Protein AF-A0A926BNZ8-F1 (afdb_monomer_lite)

Structure (mmCIF, N/CA/C/O backbone):
data_AF-A0A926BNZ8-F1
#
_entry.id   AF-A0A926BNZ8-F1
#
loop_
_atom_site.group_PDB
_atom_site.id
_atom_site.type_symbol
_atom_site.label_atom_id
_atom_site.label_alt_id
_atom_site.label_comp_id
_atom_site.label_asym_id
_atom_site.label_entity_id
_atom_site.label_seq_id
_atom_site.pdbx_PDB_ins_code
_atom_site.Cartn_x
_atom_site.Cartn_y
_atom_site.Cartn_z
_atom_site.occupancy
_atom_site.B_iso_or_equiv
_atom_site.auth_seq_id
_atom_site.auth_comp_id
_atom_site.auth_asym_id
_atom_site.auth_atom_id
_atom_site.pdbx_PDB_model_num
ATOM 1 N N . MET A 1 1 ? -22.968 0.658 -18.401 1.00 33.66 1 MET A N 1
ATOM 2 C CA . MET A 1 1 ? -22.496 0.132 -17.106 1.00 33.66 1 MET A CA 1
ATOM 3 C C . MET A 1 1 ? -21.154 0.776 -16.873 1.00 33.66 1 MET A C 1
ATOM 5 O O . MET A 1 1 ? -20.265 0.572 -17.682 1.00 33.66 1 MET A O 1
ATOM 9 N N . SER A 1 2 ? -21.105 1.706 -15.930 1.00 33.78 2 SER A N 1
ATOM 10 C CA . SER A 1 2 ? -19.967 2.583 -15.673 1.00 33.78 2 SER A CA 1
ATOM 11 C C . SER A 1 2 ? -18.773 1.778 -15.167 1.00 33.78 2 SER A C 1
ATOM 13 O O . SER A 1 2 ? -18.845 1.205 -14.083 1.00 33.78 2 SER A O 1
ATOM 15 N N . ASP A 1 3 ? -17.702 1.752 -15.961 1.00 39.12 3 ASP A N 1
ATOM 16 C CA . ASP A 1 3 ? -16.358 1.350 -15.545 1.00 39.12 3 ASP A CA 1
ATOM 17 C C . ASP A 1 3 ? -15.841 2.366 -14.515 1.00 39.12 3 ASP A C 1
ATOM 19 O O . ASP A 1 3 ? -15.116 3.304 -14.850 1.00 39.12 3 ASP A O 1
ATOM 23 N N . GLU A 1 4 ? -16.260 2.234 -13.256 1.00 41.59 4 GLU A N 1
ATOM 24 C CA . GLU A 1 4 ? -15.545 2.897 -12.169 1.00 41.59 4 GLU A CA 1
ATOM 25 C C . GLU A 1 4 ? -14.204 2.185 -11.933 1.00 41.59 4 GLU A C 1
ATOM 27 O O . GLU A 1 4 ? -14.130 0.951 -11.976 1.00 41.59 4 GLU A O 1
ATOM 32 N N . PRO A 1 5 ? -13.112 2.934 -11.716 1.00 42.50 5 PRO A N 1
ATOM 33 C CA . PRO A 1 5 ? -11.796 2.346 -11.542 1.00 42.50 5 PRO A CA 1
ATOM 34 C C . PRO A 1 5 ? -11.758 1.561 -10.225 1.00 42.50 5 PRO A C 1
ATOM 36 O O . PRO A 1 5 ? -12.054 2.100 -9.166 1.00 42.50 5 PRO A O 1
ATOM 39 N N . LEU A 1 6 ? -11.339 0.295 -10.298 1.00 44.88 6 LEU A N 1
ATOM 40 C CA . LEU A 1 6 ? -11.196 -0.671 -9.191 1.00 44.88 6 LEU A CA 1
ATOM 41 C C . LEU A 1 6 ? -10.129 -0.292 -8.129 1.00 44.88 6 LEU A C 1
ATOM 43 O O . LEU A 1 6 ? -9.497 -1.167 -7.549 1.00 44.88 6 LEU A O 1
ATOM 47 N N . GLY A 1 7 ? -9.880 0.995 -7.876 1.00 47.03 7 GLY A N 1
ATOM 48 C CA . GLY A 1 7 ? -8.877 1.481 -6.927 1.00 47.03 7 GLY A CA 1
ATOM 49 C C . GLY A 1 7 ? -9.496 2.303 -5.797 1.00 47.03 7 GLY A C 1
ATOM 50 O O . GLY A 1 7 ? -10.217 3.263 -6.037 1.00 47.03 7 GLY A O 1
ATOM 51 N N . ALA A 1 8 ? -9.148 1.963 -4.558 1.00 47.84 8 ALA A N 1
ATOM 52 C CA . ALA A 1 8 ? -9.616 2.628 -3.336 1.00 47.84 8 ALA A CA 1
ATOM 53 C C . ALA A 1 8 ? -9.067 4.053 -3.114 1.00 47.84 8 ALA A C 1
ATOM 55 O O . ALA A 1 8 ? -9.521 4.768 -2.226 1.00 47.84 8 ALA A O 1
ATOM 56 N N . ASP A 1 9 ? -8.061 4.452 -3.893 1.00 46.31 9 ASP A N 1
ATOM 57 C CA . ASP A 1 9 ? -7.581 5.829 -3.998 1.00 46.31 9 ASP A CA 1
ATOM 58 C C . ASP A 1 9 ? -7.802 6.237 -5.459 1.00 46.31 9 ASP A C 1
ATOM 60 O O . ASP A 1 9 ? -7.026 5.862 -6.340 1.00 46.31 9 ASP A O 1
ATOM 64 N N . VAL A 1 10 ? -8.892 6.957 -5.744 1.00 39.47 10 VAL A N 1
ATOM 65 C CA . VAL A 1 10 ? -9.252 7.405 -7.107 1.00 39.47 10 VAL A CA 1
ATOM 66 C C . VAL A 1 10 ? -8.116 8.238 -7.736 1.00 39.47 10 VAL A C 1
ATOM 68 O O . VAL A 1 10 ? -8.038 8.366 -8.958 1.00 39.47 10 VAL A O 1
ATOM 71 N N . ALA A 1 11 ? -7.190 8.747 -6.910 1.00 39.31 11 ALA A N 1
ATOM 72 C CA . ALA A 1 11 ? -5.994 9.475 -7.316 1.00 39.31 11 ALA A CA 1
ATOM 73 C C . ALA A 1 11 ? -4.779 8.590 -7.667 1.00 39.31 11 ALA A C 1
ATOM 75 O O . ALA A 1 11 ? -3.785 9.123 -8.162 1.00 39.31 11 ALA A O 1
ATOM 76 N N . ASN A 1 12 ? -4.813 7.270 -7.440 1.00 49.53 12 ASN A N 1
ATOM 77 C CA . ASN A 1 12 ? -3.682 6.372 -7.712 1.00 49.53 12 ASN A CA 1
ATOM 78 C C . ASN A 1 12 ? -3.881 5.518 -8.978 1.00 49.53 12 ASN A C 1
ATOM 80 O O . ASN A 1 12 ? -3.675 4.308 -8.983 1.00 49.53 12 ASN A O 1
ATOM 84 N N . GLN A 1 13 ? -4.254 6.160 -10.088 1.00 53.69 13 GLN A N 1
ATOM 85 C CA . GLN A 1 13 ? -4.326 5.532 -11.421 1.00 53.69 13 GLN A CA 1
ATOM 86 C C . GLN A 1 13 ? -2.972 5.527 -12.157 1.00 53.69 13 GLN A C 1
ATOM 88 O O . GLN A 1 13 ? -2.913 5.507 -13.385 1.00 53.69 13 GLN A O 1
ATOM 93 N N . GLY A 1 14 ? -1.872 5.595 -11.407 1.00 66.94 14 GLY A N 1
ATOM 94 C CA . GLY A 1 14 ? -0.523 5.680 -11.950 1.00 66.94 14 GLY A CA 1
ATOM 95 C C . GLY A 1 14 ? 0.087 4.324 -12.305 1.00 66.94 14 GLY A C 1
ATOM 96 O O . GLY A 1 14 ? -0.576 3.284 -12.368 1.00 66.94 14 GLY A O 1
ATOM 97 N N . PHE A 1 15 ? 1.401 4.352 -12.498 1.00 63.12 15 PHE A N 1
ATOM 98 C CA . PHE A 1 15 ? 2.230 3.164 -12.607 1.00 63.12 15 PHE A CA 1
ATOM 99 C C . PHE A 1 15 ? 3.167 3.089 -11.411 1.00 63.12 15 PHE A C 1
ATOM 101 O O . PHE A 1 15 ? 3.697 4.113 -10.977 1.00 63.12 15 PHE A O 1
ATOM 108 N N . ILE A 1 16 ? 3.416 1.880 -10.920 1.00 72.12 16 ILE A N 1
ATOM 109 C CA . ILE A 1 16 ? 4.569 1.622 -10.063 1.00 72.12 16 ILE A CA 1
ATOM 110 C C . ILE A 1 16 ? 5.682 1.029 -10.915 1.00 72.12 16 ILE A C 1
ATOM 112 O O . ILE A 1 16 ? 5.430 0.161 -11.751 1.00 72.12 16 ILE A O 1
ATOM 116 N N . GLY A 1 17 ? 6.897 1.536 -10.739 1.00 68.44 17 GLY A N 1
ATOM 117 C CA . GLY A 1 17 ? 8.072 1.082 -11.466 1.00 68.44 17 GLY A CA 1
ATOM 118 C C . GLY A 1 17 ? 9.177 0.640 -10.522 1.00 68.44 17 GLY A C 1
ATOM 119 O O . GLY A 1 17 ? 9.286 1.152 -9.408 1.00 68.44 17 GLY A O 1
ATOM 120 N N . THR A 1 18 ? 10.002 -0.300 -10.971 1.00 70.62 18 THR A N 1
ATOM 121 C CA . THR A 1 18 ? 11.243 -0.652 -10.275 1.00 70.62 18 THR A CA 1
ATOM 122 C C . THR A 1 18 ? 12.385 -0.844 -11.268 1.00 70.62 18 THR A C 1
ATOM 124 O O . THR A 1 18 ? 12.169 -1.260 -12.412 1.00 70.62 18 THR A O 1
ATOM 127 N N . LEU A 1 19 ? 13.599 -0.509 -10.825 1.00 61.44 19 LEU A N 1
ATOM 128 C CA . LEU A 1 19 ? 14.834 -0.845 -11.525 1.00 61.44 19 LEU A CA 1
ATOM 129 C C . LEU A 1 19 ? 15.122 -2.322 -11.295 1.00 61.44 19 LEU A C 1
ATOM 131 O O . LEU A 1 19 ? 15.165 -2.784 -10.154 1.00 61.44 19 LEU A O 1
ATOM 135 N N . THR A 1 20 ? 15.358 -3.061 -12.368 1.00 61.34 20 THR A N 1
ATOM 136 C CA . THR A 1 20 ? 15.899 -4.412 -12.243 1.00 61.34 20 THR A CA 1
ATOM 137 C C . THR A 1 20 ? 17.421 -4.376 -12.215 1.00 61.34 20 THR A C 1
ATOM 139 O O . THR A 1 20 ? 18.029 -3.499 -12.820 1.00 61.34 20 THR A O 1
ATOM 142 N N . GLY A 1 21 ? 18.047 -5.373 -11.580 1.00 62.44 21 GLY A N 1
ATOM 143 C CA . GLY A 1 21 ? 19.489 -5.624 -11.730 1.00 62.44 21 GLY A CA 1
ATOM 144 C C . GLY A 1 21 ? 19.893 -6.070 -13.146 1.00 62.44 21 GLY A C 1
ATOM 145 O O . GLY A 1 21 ? 21.069 -6.283 -13.411 1.00 62.44 21 GLY A O 1
ATOM 146 N N . GLU A 1 22 ? 18.919 -6.228 -14.045 1.00 74.75 22 GLU A N 1
ATOM 147 C CA . GLU A 1 22 ? 19.110 -6.530 -15.458 1.00 74.75 22 GLU A CA 1
ATOM 148 C C . GLU A 1 22 ? 19.464 -5.265 -16.244 1.00 74.75 22 GLU A C 1
ATOM 150 O O . GLU A 1 22 ? 18.894 -4.188 -16.029 1.00 74.75 22 GLU A O 1
ATOM 155 N N . THR A 1 23 ? 20.364 -5.430 -17.209 1.00 77.94 23 THR A N 1
ATOM 156 C CA . THR A 1 23 ? 20.734 -4.397 -18.169 1.00 77.94 23 THR A CA 1
ATOM 157 C C . THR A 1 23 ? 20.304 -4.778 -19.582 1.00 77.94 23 THR A C 1
ATOM 159 O O . THR A 1 23 ? 20.169 -5.958 -19.915 1.00 77.94 23 THR A O 1
ATOM 162 N N . ASN A 1 24 ? 20.057 -3.779 -20.430 1.00 78.75 24 ASN A N 1
ATOM 163 C CA . ASN A 1 24 ? 19.856 -4.008 -21.859 1.00 78.75 24 ASN A CA 1
ATOM 164 C C . ASN A 1 24 ? 21.194 -4.351 -22.551 1.00 78.75 24 ASN A C 1
ATOM 166 O O . ASN A 1 24 ? 22.257 -4.369 -21.929 1.00 78.75 24 ASN A O 1
ATOM 170 N N . ALA A 1 25 ? 21.159 -4.590 -23.866 1.00 79.75 25 ALA A N 1
ATOM 171 C CA . ALA A 1 25 ? 22.352 -4.906 -24.661 1.00 79.75 25 ALA A CA 1
ATOM 172 C C . ALA A 1 25 ? 23.451 -3.818 -24.624 1.00 79.75 25 ALA A C 1
ATOM 174 O O . ALA A 1 25 ? 24.588 -4.090 -25.002 1.00 79.75 25 ALA A O 1
ATOM 175 N N . HIS A 1 26 ? 23.124 -2.609 -24.160 1.00 76.31 26 HIS A N 1
ATOM 176 C CA . HIS A 1 26 ? 24.036 -1.473 -24.023 1.00 76.31 26 HIS A CA 1
ATOM 177 C C . HIS A 1 26 ? 24.552 -1.286 -22.586 1.00 76.31 26 HIS A C 1
ATOM 179 O O . HIS A 1 26 ? 25.314 -0.359 -22.325 1.00 76.31 26 HIS A O 1
ATOM 185 N N . GLY A 1 27 ? 24.184 -2.172 -21.654 1.00 78.81 27 GLY A N 1
ATOM 186 C CA . GLY A 1 27 ? 24.578 -2.067 -20.249 1.00 78.81 27 GLY A CA 1
ATOM 187 C C . GLY A 1 27 ? 23.727 -1.087 -19.435 1.00 78.81 27 GLY A C 1
ATOM 188 O O . GLY A 1 27 ? 24.058 -0.813 -18.283 1.00 78.81 27 GLY A O 1
ATOM 189 N N . GLU A 1 28 ? 22.625 -0.578 -19.989 1.00 77.19 28 GLU A N 1
ATOM 190 C CA . GLU A 1 28 ? 21.737 0.353 -19.290 1.00 77.19 28 GLU A CA 1
ATOM 191 C C . GLU A 1 28 ? 20.730 -0.397 -18.414 1.00 77.19 28 GLU A C 1
ATOM 193 O O . GLU A 1 28 ? 20.188 -1.415 -18.854 1.00 77.19 28 GLU A O 1
ATOM 198 N N . PRO A 1 29 ? 20.394 0.115 -17.219 1.00 75.69 29 PRO A N 1
ATOM 199 C CA . PRO A 1 29 ? 19.385 -0.495 -16.363 1.00 75.69 29 PRO A CA 1
ATOM 200 C C . PRO A 1 29 ? 18.010 -0.560 -17.035 1.00 75.69 29 PRO A C 1
ATOM 202 O O . PRO A 1 29 ? 17.531 0.430 -17.605 1.00 75.69 29 PRO A O 1
ATOM 205 N N . ILE A 1 30 ? 17.345 -1.707 -16.900 1.00 81.00 30 ILE A N 1
ATOM 206 C CA . ILE A 1 30 ? 15.965 -1.893 -17.352 1.00 81.00 30 ILE A CA 1
ATOM 207 C C . ILE A 1 30 ? 14.990 -1.440 -16.255 1.00 81.00 30 ILE A C 1
ATOM 209 O O . ILE A 1 30 ? 15.098 -1.816 -15.086 1.00 81.00 30 ILE A O 1
ATOM 213 N N . LEU A 1 31 ? 14.008 -0.636 -16.657 1.00 80.88 31 LEU A N 1
ATOM 214 C CA . LEU A 1 31 ? 12.852 -0.242 -15.865 1.00 80.88 31 LEU A CA 1
ATOM 215 C C . LEU A 1 31 ? 11.642 -1.075 -16.276 1.00 80.88 31 LEU A C 1
ATOM 217 O O . LEU A 1 31 ? 11.296 -1.181 -17.458 1.00 80.88 31 LEU A O 1
ATOM 221 N N . ARG A 1 32 ? 10.961 -1.626 -15.276 1.00 85.00 32 ARG A N 1
ATOM 222 C CA . ARG A 1 32 ? 9.701 -2.350 -15.447 1.00 85.00 32 ARG A CA 1
ATOM 223 C C . ARG A 1 32 ? 8.587 -1.575 -14.763 1.00 85.00 32 ARG A C 1
ATOM 225 O O . ARG A 1 32 ? 8.816 -1.034 -13.685 1.00 85.00 32 ARG A O 1
ATOM 232 N N . TRP A 1 33 ? 7.410 -1.532 -15.381 1.00 83.81 33 TRP A N 1
ATOM 233 C CA . TRP A 1 33 ? 6.265 -0.761 -14.898 1.00 83.81 33 TRP A CA 1
ATOM 234 C C . TRP A 1 33 ? 4.992 -1.590 -14.865 1.00 83.81 33 TRP A C 1
ATOM 236 O O . TRP A 1 33 ? 4.735 -2.381 -15.773 1.00 83.81 33 TRP A O 1
ATOM 246 N N . TRP A 1 34 ? 4.169 -1.342 -13.853 1.00 88.12 34 TRP A N 1
ATOM 247 C CA . TRP A 1 34 ? 2.882 -1.990 -13.649 1.00 88.12 34 TRP A CA 1
ATOM 248 C C . TRP A 1 34 ? 1.796 -0.944 -13.457 1.00 88.12 34 TRP A C 1
ATOM 250 O O . TRP A 1 34 ? 1.941 -0.036 -12.637 1.00 88.12 34 TRP A O 1
ATOM 260 N N . SER A 1 35 ? 0.701 -1.079 -14.199 1.00 88.81 35 SER A N 1
ATOM 261 C CA . SER A 1 35 ? -0.503 -0.278 -14.002 1.00 88.81 35 SER A CA 1
ATOM 262 C C . SER A 1 35 ? -1.145 -0.662 -12.675 1.00 88.81 35 SER A C 1
ATOM 264 O O . SER A 1 35 ? -1.515 -1.824 -12.479 1.00 88.81 35 SER A O 1
ATOM 266 N N . ILE A 1 36 ? -1.352 0.314 -11.789 1.00 85.81 36 ILE A N 1
ATOM 267 C CA . ILE A 1 36 ? -2.027 0.069 -10.507 1.00 85.81 36 ILE A CA 1
ATOM 268 C C . ILE A 1 36 ? -3.432 -0.501 -10.734 1.00 85.81 36 ILE A C 1
ATOM 270 O O . ILE A 1 36 ? -3.812 -1.483 -10.101 1.00 85.81 36 ILE A O 1
ATOM 274 N N . GLY A 1 37 ? -4.175 0.026 -11.711 1.00 88.69 37 GLY A N 1
ATOM 275 C CA . GLY A 1 37 ? -5.504 -0.489 -12.050 1.00 88.69 37 GLY A CA 1
ATOM 276 C C . GLY A 1 37 ? -5.490 -1.940 -12.545 1.00 88.69 37 GLY A C 1
ATOM 277 O O . GLY A 1 37 ? -6.422 -2.696 -12.270 1.00 88.69 37 GLY A O 1
ATOM 278 N N . ARG A 1 38 ? -4.431 -2.369 -13.248 1.00 90.31 38 ARG A N 1
ATOM 279 C CA . ARG A 1 38 ? -4.278 -3.781 -13.630 1.00 90.31 38 ARG A CA 1
ATOM 280 C C . ARG A 1 38 ? -3.924 -4.653 -12.430 1.00 90.31 38 ARG A C 1
ATOM 282 O O . ARG A 1 38 ? -4.469 -5.747 -12.324 1.00 90.31 38 ARG A O 1
ATOM 289 N N . LEU A 1 39 ? -3.054 -4.183 -11.538 1.00 91.75 39 LEU A N 1
ATOM 290 C CA . LEU A 1 39 ? -2.726 -4.911 -10.311 1.00 91.75 39 LEU A CA 1
ATOM 291 C C . LEU A 1 39 ? -3.969 -5.141 -9.452 1.00 91.75 39 LEU A C 1
ATOM 293 O O . LEU A 1 39 ? -4.166 -6.260 -9.000 1.00 91.75 39 LEU A O 1
ATOM 297 N N . TRP A 1 40 ? -4.849 -4.148 -9.316 1.00 92.94 40 TRP A N 1
ATOM 298 C CA . TRP A 1 40 ? -6.138 -4.317 -8.638 1.00 92.94 40 TRP A CA 1
ATOM 299 C C . TRP A 1 40 ? -7.020 -5.389 -9.286 1.00 92.94 40 TRP A C 1
ATOM 301 O O . TRP A 1 40 ? -7.520 -6.266 -8.589 1.00 92.94 40 TRP A O 1
ATOM 311 N N . ARG A 1 41 ? -7.142 -5.398 -10.622 1.00 92.25 41 ARG A N 1
ATOM 312 C CA . ARG A 1 41 ? -7.883 -6.458 -11.336 1.00 92.25 41 ARG A CA 1
ATOM 313 C C . ARG A 1 41 ? -7.305 -7.853 -11.105 1.00 92.25 41 ARG A C 1
ATOM 315 O O . ARG A 1 41 ? -8.054 -8.816 -11.030 1.00 92.25 41 ARG A O 1
ATOM 322 N N . LEU A 1 42 ? -5.981 -7.975 -11.028 1.00 92.62 42 LEU A N 1
ATOM 323 C CA . LEU A 1 42 ? -5.326 -9.252 -10.736 1.00 92.62 42 LEU A CA 1
ATOM 324 C C . LEU A 1 42 ? -5.477 -9.647 -9.260 1.00 92.62 42 LEU A C 1
ATOM 326 O O . LEU A 1 42 ? -5.584 -10.831 -8.955 1.00 92.62 42 LEU A O 1
ATOM 330 N N . ALA A 1 43 ? -5.481 -8.663 -8.360 1.00 92.88 43 ALA A N 1
ATOM 331 C CA . ALA A 1 43 ? -5.611 -8.847 -6.921 1.00 92.88 43 ALA A CA 1
ATOM 332 C C . ALA A 1 43 ? -7.024 -9.280 -6.505 1.00 92.88 43 ALA A C 1
ATOM 334 O O . ALA A 1 43 ? -7.156 -9.979 -5.509 1.00 92.88 43 ALA A O 1
ATOM 335 N N . ASP A 1 44 ? -8.057 -8.924 -7.274 1.00 90.88 44 ASP A N 1
ATOM 336 C CA . ASP A 1 44 ? -9.458 -9.289 -7.006 1.00 90.88 44 ASP A CA 1
ATOM 337 C C . ASP A 1 44 ? -9.681 -10.813 -6.922 1.00 90.88 44 ASP A C 1
ATOM 339 O O . ASP A 1 44 ? -10.526 -11.300 -6.178 1.00 90.88 44 ASP A O 1
ATOM 343 N N . ALA A 1 45 ? -8.864 -11.591 -7.639 1.00 91.12 45 ALA A N 1
ATOM 344 C CA . ALA A 1 45 ? -8.909 -13.052 -7.611 1.00 91.12 45 ALA A CA 1
ATOM 345 C C . ALA A 1 45 ? -8.141 -13.681 -6.431 1.00 91.12 45 ALA A C 1
ATOM 347 O O . ALA A 1 45 ? -8.115 -14.908 -6.302 1.00 91.12 45 ALA A O 1
ATOM 348 N N . LEU A 1 46 ? -7.469 -12.877 -5.603 1.00 93.56 46 LEU A N 1
ATOM 349 C CA . LEU A 1 46 ? -6.621 -13.345 -4.510 1.00 93.56 46 LEU A CA 1
ATOM 350 C C . LEU A 1 46 ? -7.302 -13.123 -3.153 1.00 93.56 46 LEU A C 1
ATOM 352 O O . LEU A 1 46 ? -7.992 -12.123 -2.957 1.00 93.56 46 LEU A O 1
ATOM 356 N N . PRO A 1 47 ? -7.089 -14.021 -2.175 1.00 94.12 47 PRO A N 1
ATOM 357 C CA . PRO A 1 47 ? -7.586 -13.794 -0.828 1.00 94.1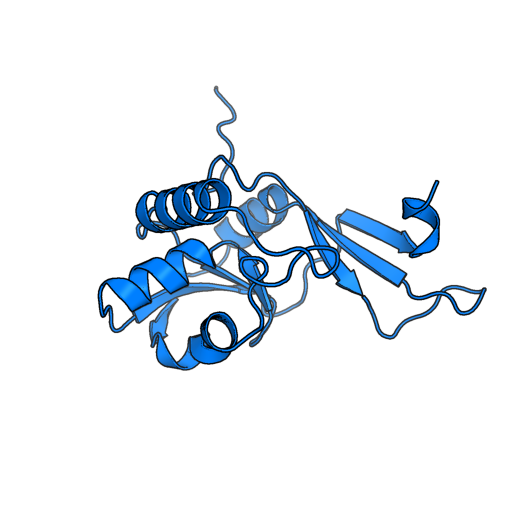2 47 PRO A CA 1
ATOM 358 C C . PRO A 1 47 ? -6.835 -12.630 -0.175 1.00 94.12 47 PRO A C 1
ATOM 360 O O . PRO A 1 47 ? -5.635 -12.443 -0.395 1.00 94.12 47 PRO A O 1
ATOM 363 N N . TYR A 1 48 ? -7.532 -11.891 0.687 1.00 94.12 48 TYR A N 1
ATOM 364 C CA . TYR A 1 48 ? -6.878 -10.984 1.620 1.00 94.12 48 TYR A CA 1
ATOM 365 C C . TYR A 1 48 ? -6.626 -11.674 2.964 1.00 94.12 48 TYR A C 1
ATOM 367 O O . TYR A 1 48 ? -7.368 -12.568 3.376 1.00 94.12 48 TYR A O 1
ATOM 375 N N . THR A 1 49 ? -5.601 -11.216 3.674 1.00 95.62 49 THR A N 1
ATOM 376 C CA . THR A 1 49 ? -5.280 -11.627 5.045 1.00 95.62 49 THR A CA 1
ATOM 377 C C . THR A 1 49 ? -5.272 -10.416 5.966 1.00 95.62 49 THR A C 1
ATOM 379 O O . THR A 1 49 ? -4.875 -9.332 5.548 1.00 95.62 49 THR A O 1
ATOM 382 N N . GLU A 1 50 ? -5.681 -10.594 7.221 1.00 97.19 50 GLU A N 1
ATOM 383 C CA . GLU A 1 50 ? -5.384 -9.626 8.280 1.00 97.19 50 GLU A CA 1
ATOM 384 C C . GLU A 1 50 ? -3.916 -9.785 8.675 1.00 97.19 50 GLU A C 1
ATOM 386 O O . GLU A 1 50 ? -3.507 -10.855 9.128 1.00 97.19 50 GLU A O 1
ATOM 391 N N . THR A 1 51 ? -3.121 -8.741 8.471 1.00 95.94 51 THR A N 1
ATOM 392 C CA . THR A 1 51 ? -1.680 -8.761 8.732 1.00 95.94 51 THR A CA 1
ATOM 393 C C . THR A 1 51 ? -1.344 -7.767 9.841 1.00 95.94 51 THR A C 1
ATOM 395 O O . THR A 1 51 ? -1.803 -6.622 9.763 1.00 95.94 51 THR A O 1
ATOM 398 N N . PRO A 1 52 ? -0.563 -8.169 10.864 1.00 97.25 52 PRO A N 1
ATOM 399 C CA . PRO A 1 52 ? -0.033 -7.263 11.875 1.00 97.25 52 PRO A CA 1
ATOM 400 C C . PRO A 1 52 ? 0.687 -6.075 11.247 1.00 97.25 52 PRO A C 1
ATOM 402 O O . PRO A 1 52 ? 1.497 -6.236 10.333 1.00 97.25 52 PRO A O 1
ATOM 405 N N . LEU A 1 53 ? 0.427 -4.873 11.757 1.00 95.81 53 LEU A N 1
ATOM 406 C CA . LEU A 1 53 ? 1.031 -3.663 11.201 1.00 95.81 53 LEU A CA 1
ATOM 407 C C . LEU A 1 53 ? 2.567 -3.653 11.336 1.00 95.81 53 LEU A C 1
ATOM 409 O O . LEU A 1 53 ? 3.249 -3.071 10.500 1.00 95.81 53 LEU A O 1
ATOM 413 N N . GLU A 1 54 ? 3.107 -4.347 12.340 1.00 94.31 54 GLU A N 1
ATOM 414 C CA . GLU A 1 54 ? 4.549 -4.513 12.573 1.00 94.31 54 GLU A CA 1
ATOM 415 C C . GLU A 1 54 ? 5.273 -5.191 11.396 1.00 94.31 54 GLU A C 1
ATOM 417 O O . GLU A 1 54 ? 6.415 -4.849 11.090 1.00 94.31 54 GLU A O 1
ATOM 422 N N . GLU A 1 55 ? 4.605 -6.099 10.673 1.00 93.94 55 GLU A N 1
ATOM 423 C CA . GLU A 1 55 ? 5.166 -6.717 9.460 1.00 93.94 55 GLU A CA 1
ATOM 424 C C . GLU A 1 55 ? 5.321 -5.707 8.312 1.00 93.94 55 GLU A C 1
ATOM 426 O O . GLU A 1 55 ? 6.056 -5.943 7.354 1.00 93.94 55 GLU A O 1
ATOM 431 N N . LEU A 1 56 ? 4.644 -4.560 8.409 1.00 93.12 56 LEU A N 1
ATOM 432 C CA . LEU A 1 56 ? 4.655 -3.483 7.424 1.00 93.12 56 LEU A CA 1
ATOM 433 C C . LEU A 1 56 ? 5.565 -2.322 7.838 1.00 93.12 56 LEU A C 1
ATOM 435 O O . LEU A 1 56 ? 5.520 -1.262 7.210 1.00 93.12 56 LEU A O 1
ATOM 439 N N . ASN A 1 57 ? 6.432 -2.514 8.838 1.00 90.69 57 ASN A N 1
ATOM 440 C CA . ASN A 1 57 ? 7.419 -1.511 9.240 1.00 90.69 57 ASN A CA 1
ATOM 441 C C . ASN A 1 57 ? 8.319 -1.087 8.071 1.00 90.69 57 ASN A C 1
ATOM 443 O O . ASN A 1 57 ? 8.647 0.084 7.966 1.00 90.69 57 ASN A O 1
ATOM 447 N N . PHE A 1 58 ? 8.600 -1.957 7.093 1.00 88.31 58 PHE A N 1
ATOM 448 C CA . PHE A 1 58 ? 9.319 -1.558 5.871 1.00 88.31 58 PHE A CA 1
ATOM 449 C C . PHE A 1 58 ? 8.605 -0.455 5.063 1.00 88.31 58 PHE A C 1
ATOM 451 O O . PHE A 1 58 ? 9.241 0.233 4.273 1.00 88.31 58 PHE A O 1
ATOM 458 N N . VAL A 1 59 ? 7.289 -0.275 5.215 1.00 86.81 59 VAL A N 1
ATOM 459 C CA . VAL A 1 59 ? 6.543 0.835 4.598 1.00 86.81 59 VAL A CA 1
ATOM 460 C C . VAL A 1 59 ? 6.698 2.116 5.419 1.00 86.81 59 VAL A C 1
ATOM 462 O O . VAL A 1 59 ? 6.758 3.202 4.844 1.00 86.81 59 VAL A O 1
ATOM 465 N N . LEU A 1 60 ? 6.746 1.989 6.747 1.00 86.06 60 LEU A N 1
ATOM 466 C CA . LEU A 1 60 ? 6.806 3.101 7.701 1.00 86.06 60 LEU A CA 1
ATOM 467 C C . LEU A 1 60 ? 8.232 3.647 7.885 1.00 86.06 60 LEU A C 1
ATOM 469 O O . LEU A 1 60 ? 8.413 4.856 8.001 1.00 86.06 60 LEU A O 1
ATOM 473 N N . ASP A 1 61 ? 9.226 2.763 7.845 1.00 84.31 61 ASP A N 1
ATOM 474 C CA . ASP A 1 61 ? 10.642 3.041 8.103 1.00 84.31 61 ASP A CA 1
ATOM 475 C C . ASP A 1 61 ? 11.435 3.332 6.822 1.00 84.31 61 ASP A C 1
ATOM 477 O O . ASP A 1 61 ? 12.595 3.744 6.876 1.00 84.31 61 ASP A O 1
ATOM 481 N N . ASN A 1 62 ? 10.839 3.116 5.646 1.00 71.88 62 ASN A N 1
ATOM 482 C CA . ASN A 1 62 ? 11.481 3.460 4.384 1.00 71.88 62 ASN A CA 1
ATOM 483 C C . ASN A 1 62 ? 11.344 4.961 4.094 1.00 71.88 62 ASN A C 1
ATOM 485 O O . ASN A 1 62 ? 10.388 5.620 4.511 1.00 71.88 62 ASN A O 1
ATOM 489 N N . HIS A 1 63 ? 12.288 5.502 3.319 1.00 60.72 63 HIS A N 1
ATOM 490 C CA . HIS A 1 63 ? 12.189 6.847 2.767 1.00 60.72 63 HIS A CA 1
ATOM 491 C C . HIS A 1 63 ? 10.943 6.906 1.890 1.00 60.72 63 HIS A C 1
ATOM 493 O O . HIS A 1 63 ? 10.940 6.483 0.736 1.00 60.72 63 HIS A O 1
ATOM 499 N N . SER A 1 64 ? 9.849 7.382 2.473 1.00 53.53 64 SER A N 1
ATOM 500 C CA . SER A 1 64 ? 8.576 7.436 1.782 1.00 53.53 64 SER A CA 1
ATOM 501 C C . SER A 1 64 ? 8.718 8.238 0.488 1.00 53.53 64 SER A C 1
ATOM 503 O O . SER A 1 64 ? 9.362 9.290 0.446 1.00 53.53 64 SER A O 1
ATOM 505 N N . ASN A 1 65 ? 7.967 7.836 -0.534 1.00 47.78 65 ASN A N 1
ATOM 506 C CA . ASN A 1 65 ? 7.655 8.689 -1.686 1.00 47.78 65 ASN A CA 1
ATOM 507 C C . ASN A 1 65 ? 6.960 10.009 -1.251 1.00 47.78 65 ASN A C 1
ATOM 509 O O . ASN A 1 65 ? 6.682 10.882 -2.070 1.00 47.78 65 ASN A O 1
ATOM 513 N N . LEU A 1 66 ? 6.642 10.156 0.045 1.00 47.94 66 LEU A N 1
ATOM 514 C CA . LEU A 1 66 ? 6.136 11.366 0.671 1.00 47.94 66 LEU A CA 1
ATOM 515 C C . LEU A 1 66 ? 7.234 12.307 1.177 1.00 47.94 66 LEU A C 1
ATOM 517 O O . LEU A 1 66 ? 6.925 13.484 1.296 1.00 47.94 66 LEU A O 1
ATOM 521 N N . VAL A 1 67 ? 8.461 11.870 1.462 1.00 42.97 67 VAL A N 1
ATOM 522 C CA . VAL A 1 67 ? 9.542 12.734 1.995 1.00 42.97 67 VAL A CA 1
ATOM 523 C C . VAL A 1 67 ? 10.770 12.746 1.088 1.00 42.97 67 VAL A C 1
ATOM 525 O O . VAL A 1 67 ? 11.532 13.710 1.113 1.00 42.97 67 VAL A O 1
ATOM 528 N N . ALA A 1 68 ? 10.927 11.745 0.217 1.00 43.19 68 ALA A N 1
ATOM 529 C CA . ALA A 1 68 ? 11.845 11.843 -0.902 1.00 43.19 68 ALA A CA 1
ATOM 530 C C . ALA A 1 68 ? 11.305 12.905 -1.862 1.00 43.19 68 ALA A C 1
ATOM 532 O O . ALA A 1 68 ? 10.467 12.660 -2.731 1.00 43.19 68 ALA A O 1
ATOM 533 N N 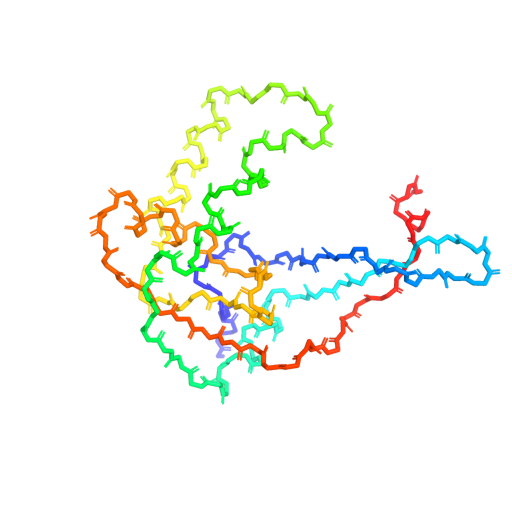. CYS A 1 69 ? 11.772 14.128 -1.660 1.00 42.66 69 CYS A N 1
ATOM 534 C CA . CYS A 1 69 ? 11.938 15.092 -2.716 1.00 42.66 69 CYS A CA 1
ATOM 535 C C . CYS A 1 69 ? 12.298 14.339 -4.005 1.00 42.66 69 CYS A C 1
ATOM 537 O O . CYS A 1 69 ? 13.284 13.600 -4.008 1.00 42.66 69 CYS A O 1
ATOM 539 N N . LEU A 1 70 ? 11.548 14.527 -5.090 1.00 43.72 70 LEU A N 1
ATOM 540 C CA . LEU A 1 70 ? 11.880 13.931 -6.392 1.00 43.72 70 LEU A CA 1
ATOM 541 C C . LEU A 1 70 ? 13.270 14.373 -6.919 1.00 43.72 70 LEU A C 1
ATOM 543 O O . LEU A 1 70 ? 13.691 13.929 -7.979 1.00 43.72 70 LEU A O 1
ATOM 547 N N . ASP A 1 71 ? 13.984 15.229 -6.179 1.00 48.84 71 ASP A N 1
ATOM 548 C CA . ASP A 1 71 ? 15.264 15.848 -6.522 1.00 48.84 71 ASP A CA 1
ATOM 549 C C . ASP A 1 71 ? 15.939 16.615 -5.349 1.00 48.84 71 ASP A C 1
ATOM 551 O O . ASP A 1 71 ? 16.719 17.538 -5.569 1.00 48.84 71 ASP A O 1
ATOM 555 N N . GLY A 1 72 ? 15.638 16.293 -4.086 1.00 54.03 72 GLY A N 1
ATOM 556 C CA . GLY A 1 72 ? 16.199 16.999 -2.910 1.00 54.03 72 GLY A CA 1
ATOM 557 C C . GLY A 1 72 ? 15.542 18.342 -2.519 1.00 54.03 72 GLY A C 1
ATOM 558 O O . GLY A 1 72 ? 16.018 19.010 -1.602 1.00 54.03 72 GLY A O 1
ATOM 559 N N . ARG A 1 73 ? 14.444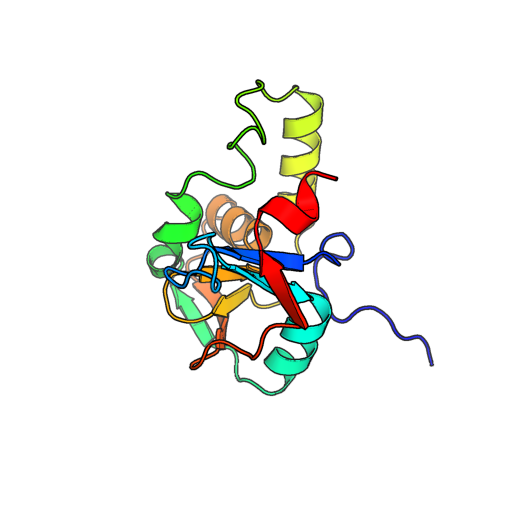 18.760 -3.166 1.00 58.66 73 ARG A N 1
ATOM 560 C CA . ARG A 1 73 ? 13.637 19.934 -2.772 1.00 58.66 73 ARG A CA 1
ATOM 561 C C . ARG A 1 73 ? 12.807 19.753 -1.499 1.00 58.66 73 ARG A C 1
ATOM 563 O O . ARG A 1 73 ? 11.936 18.890 -1.436 1.00 58.66 73 ARG A O 1
ATOM 570 N N . ALA A 1 74 ? 12.964 20.673 -0.548 1.00 67.31 74 ALA A N 1
ATOM 571 C CA . ALA A 1 74 ? 12.068 20.788 0.601 1.00 67.31 74 ALA A CA 1
ATOM 572 C C . ALA A 1 74 ? 10.590 20.874 0.168 1.00 67.31 74 ALA A C 1
ATOM 574 O O . ALA A 1 74 ? 10.246 21.608 -0.761 1.00 67.31 74 ALA A O 1
ATOM 575 N N . LEU A 1 75 ? 9.718 20.133 0.856 1.00 71.06 75 LEU A N 1
ATOM 576 C CA . LEU A 1 75 ? 8.273 20.214 0.646 1.00 71.06 75 LEU A CA 1
ATOM 577 C C . LEU A 1 75 ? 7.740 21.557 1.128 1.00 71.06 75 LEU A C 1
ATOM 579 O O . LEU A 1 75 ? 8.156 22.070 2.168 1.00 71.06 75 LEU A O 1
ATOM 583 N N . LEU A 1 76 ? 6.765 22.096 0.408 1.00 82.44 76 LEU A N 1
ATOM 584 C CA . LEU A 1 76 ? 6.021 23.252 0.874 1.00 82.44 76 LEU A CA 1
ATOM 585 C C . LEU A 1 76 ? 4.957 22.797 1.875 1.00 82.44 76 LEU A C 1
ATOM 587 O O . LEU A 1 76 ? 4.433 21.688 1.785 1.00 82.44 76 LEU A O 1
ATOM 591 N N . ASN A 1 77 ? 4.563 23.681 2.795 1.00 85.50 77 ASN A N 1
ATOM 592 C CA . ASN A 1 77 ? 3.524 23.373 3.788 1.00 85.50 77 ASN A CA 1
ATOM 593 C C . ASN A 1 77 ? 2.214 22.882 3.143 1.00 85.50 77 ASN A C 1
ATOM 595 O O . ASN A 1 77 ? 1.542 22.011 3.686 1.00 85.50 77 ASN A O 1
ATOM 599 N N . ARG A 1 78 ? 1.872 23.399 1.955 1.00 85.25 78 ARG A N 1
ATOM 600 C CA . ARG A 1 78 ? 0.720 22.931 1.168 1.00 85.25 78 ARG A CA 1
ATOM 601 C C . ARG A 1 78 ? 0.871 21.491 0.670 1.00 85.25 78 ARG A C 1
ATOM 603 O O . ARG A 1 78 ? -0.109 20.761 0.657 1.00 85.25 78 ARG A O 1
ATOM 610 N N . ASP A 1 79 ? 2.085 21.064 0.328 1.00 82.25 79 ASP A N 1
ATOM 611 C CA . ASP A 1 79 ? 2.349 19.693 -0.118 1.00 82.25 79 ASP A CA 1
ATOM 612 C C . ASP A 1 79 ? 2.199 18.725 1.060 1.00 82.25 79 ASP A C 1
ATOM 614 O O . ASP A 1 79 ? 1.658 17.633 0.907 1.00 82.25 79 ASP A O 1
ATOM 618 N N . VAL A 1 80 ? 2.637 19.142 2.255 1.00 82.88 80 VAL A N 1
ATOM 619 C CA . VAL A 1 80 ? 2.424 18.391 3.502 1.00 82.88 80 VAL A CA 1
ATOM 620 C C . VAL A 1 80 ? 0.930 18.277 3.817 1.00 82.88 80 VAL A C 1
ATOM 622 O O . VAL A 1 80 ? 0.457 17.181 4.116 1.00 82.88 80 VAL A O 1
ATOM 625 N N . ALA A 1 81 ? 0.177 19.375 3.705 1.00 86.50 81 ALA A N 1
ATOM 626 C CA . ALA A 1 81 ? -1.265 19.382 3.947 1.00 86.50 81 ALA A CA 1
ATOM 627 C C . ALA A 1 81 ? -2.026 18.453 2.983 1.00 86.50 81 ALA A C 1
ATOM 629 O O . ALA A 1 81 ? -2.841 17.648 3.432 1.00 86.50 81 ALA A O 1
ATOM 630 N N . GLU A 1 82 ? -1.719 18.493 1.682 1.00 85.56 82 GLU A N 1
ATOM 631 C CA . GLU A 1 82 ? -2.332 17.589 0.697 1.00 85.56 82 GLU A CA 1
ATOM 632 C C . GLU A 1 82 ? -2.004 16.118 0.972 1.00 85.56 82 GLU A C 1
ATOM 634 O O . GLU A 1 82 ? -2.866 15.245 0.862 1.00 85.56 82 GLU A O 1
ATOM 639 N N . LYS A 1 83 ? -0.771 15.822 1.389 1.00 82.88 83 LYS A N 1
ATOM 640 C CA . LYS A 1 83 ? -0.367 14.462 1.764 1.00 82.88 83 LYS A CA 1
ATOM 641 C C . LYS A 1 83 ? -1.127 13.961 2.988 1.00 82.88 83 LYS A C 1
ATOM 643 O O . LYS A 1 83 ? -1.652 12.850 2.962 1.00 82.88 83 LYS A O 1
ATOM 648 N N . ALA A 1 84 ? -1.237 14.788 4.027 1.00 87.38 84 ALA A N 1
ATOM 649 C CA . ALA A 1 84 ? -2.025 14.467 5.214 1.00 87.38 84 ALA A CA 1
ATOM 650 C C . ALA A 1 84 ? -3.503 14.229 4.864 1.00 87.38 84 ALA A C 1
ATOM 652 O O . ALA A 1 84 ? -4.099 13.264 5.344 1.00 87.38 84 ALA A O 1
ATOM 653 N N . ARG A 1 85 ? -4.074 15.050 3.971 1.00 89.12 85 ARG A N 1
ATOM 654 C CA . ARG A 1 85 ? -5.443 14.874 3.468 1.00 89.12 85 ARG A CA 1
ATOM 655 C C . ARG A 1 85 ? -5.626 13.512 2.794 1.00 89.12 85 ARG A C 1
ATOM 657 O O . ARG A 1 85 ? -6.543 12.786 3.159 1.00 89.12 85 ARG A O 1
ATOM 664 N N . ARG A 1 86 ? -4.721 13.119 1.889 1.00 87.25 86 ARG A N 1
ATOM 665 C CA . ARG A 1 86 ? -4.771 11.805 1.214 1.00 87.25 86 ARG A CA 1
ATOM 666 C C . ARG A 1 86 ? -4.650 10.630 2.179 1.00 87.25 86 ARG A C 1
ATOM 668 O O . ARG A 1 86 ? -5.352 9.638 2.012 1.00 87.25 86 ARG A O 1
ATOM 675 N N . ILE A 1 87 ? -3.788 10.741 3.193 1.00 90.56 87 ILE A N 1
ATOM 676 C CA . ILE A 1 87 ? -3.703 9.732 4.256 1.00 90.56 87 ILE A CA 1
ATOM 677 C C . ILE A 1 87 ? -5.055 9.612 4.953 1.00 90.56 87 ILE A C 1
ATOM 679 O O . ILE A 1 87 ? -5.559 8.502 5.091 1.00 90.56 87 ILE A O 1
ATOM 683 N N . TRP A 1 88 ? -5.674 10.727 5.347 1.00 93.12 88 TRP A N 1
ATOM 684 C CA . TRP A 1 88 ? -6.947 10.675 6.062 1.00 93.12 88 TRP A CA 1
ATOM 685 C C . TRP A 1 88 ? -8.144 10.247 5.221 1.00 93.12 88 TRP A C 1
ATOM 687 O O . TRP A 1 88 ? -9.031 9.575 5.749 1.00 93.12 88 TRP A O 1
ATOM 697 N N . GLU A 1 89 ? -8.162 10.562 3.933 1.00 92.94 89 GLU A N 1
ATOM 698 C CA . GLU A 1 89 ? -9.220 10.138 3.011 1.00 92.94 89 GLU A CA 1
ATOM 699 C C . GLU A 1 89 ? -9.094 8.676 2.572 1.00 92.94 89 GLU A C 1
ATOM 701 O O . GLU A 1 89 ? -10.070 8.108 2.091 1.00 92.94 89 GLU A O 1
ATOM 706 N N . ALA A 1 90 ? -7.936 8.039 2.774 1.00 91.12 90 ALA A N 1
ATOM 707 C CA . ALA A 1 90 ? -7.741 6.645 2.399 1.00 91.12 90 ALA A CA 1
ATOM 708 C C . ALA A 1 90 ? -8.756 5.727 3.104 1.00 91.12 90 ALA A C 1
ATOM 710 O O . ALA A 1 90 ? -8.873 5.719 4.337 1.00 91.12 90 ALA A O 1
ATOM 711 N N . ASP A 1 91 ? -9.481 4.932 2.320 1.00 93.88 91 ASP A N 1
ATOM 712 C CA . ASP A 1 91 ? -10.497 4.023 2.840 1.00 93.88 91 ASP A CA 1
ATOM 713 C C . ASP A 1 91 ? -9.865 2.707 3.323 1.00 93.88 91 ASP A C 1
ATOM 715 O O . ASP A 1 91 ? -9.340 1.920 2.536 1.00 93.88 91 ASP A O 1
ATOM 719 N N . LEU A 1 92 ? -9.930 2.453 4.634 1.00 95.31 92 LEU A N 1
ATOM 720 C CA . LEU A 1 92 ? -9.432 1.220 5.258 1.00 95.31 92 LEU A CA 1
ATOM 721 C C . LEU A 1 92 ? -10.320 0.001 4.960 1.00 95.31 92 LEU A C 1
ATOM 723 O O . LEU A 1 92 ? -9.977 -1.123 5.338 1.00 95.31 92 LEU A O 1
ATOM 727 N N . ASN A 1 93 ? -11.443 0.194 4.259 1.00 93.56 93 ASN A N 1
ATOM 728 C CA . ASN A 1 93 ? -12.265 -0.908 3.786 1.00 93.56 93 ASN A CA 1
ATOM 729 C C . ASN A 1 93 ? -11.630 -1.711 2.641 1.00 93.56 93 ASN A C 1
ATOM 731 O O . ASN A 1 93 ? -12.138 -2.778 2.283 1.00 93.56 93 ASN A O 1
ATOM 735 N N . TYR A 1 94 ? -10.515 -1.233 2.099 1.00 93.69 94 TYR A N 1
ATOM 736 C CA . TYR A 1 94 ? -9.790 -1.881 1.020 1.00 93.69 94 TYR A CA 1
ATOM 737 C C . TYR A 1 94 ? -8.432 -2.403 1.493 1.00 93.69 94 TYR A C 1
ATOM 739 O O . TYR A 1 94 ? -7.771 -1.751 2.309 1.00 93.69 94 TYR A O 1
ATOM 747 N N . PRO A 1 95 ? -7.976 -3.554 0.969 1.00 95.62 95 PRO A N 1
ATOM 748 C CA . PRO A 1 95 ? -6.666 -4.081 1.308 1.00 95.62 95 PRO A CA 1
ATOM 749 C C . PRO A 1 95 ? -5.538 -3.203 0.748 1.00 95.62 95 PRO A C 1
ATOM 751 O O . PRO A 1 95 ? -5.725 -2.382 -0.155 1.00 95.62 95 PRO A O 1
ATOM 754 N N . ILE A 1 96 ? -4.330 -3.379 1.266 1.00 94.94 96 ILE A N 1
ATOM 755 C CA . ILE A 1 96 ? -3.106 -2.968 0.568 1.00 94.94 96 ILE A CA 1
ATOM 756 C C . ILE A 1 96 ? -2.674 -4.068 -0.402 1.00 94.94 96 ILE A C 1
ATOM 758 O O . ILE A 1 96 ? -3.016 -5.236 -0.208 1.00 94.94 96 ILE A O 1
ATOM 762 N N . ILE A 1 97 ? -1.905 -3.706 -1.427 1.00 94.06 97 ILE A N 1
ATOM 763 C CA . ILE A 1 97 ? -1.368 -4.670 -2.392 1.00 94.06 97 ILE A CA 1
ATOM 764 C C . ILE A 1 97 ? 0.135 -4.786 -2.181 1.00 94.06 97 ILE A C 1
ATOM 766 O O . ILE A 1 97 ? 0.866 -3.807 -2.354 1.00 94.06 97 ILE A O 1
ATOM 770 N N . LEU A 1 98 ? 0.589 -5.994 -1.864 1.00 93.56 98 LEU A N 1
ATOM 771 C CA . LEU A 1 98 ? 2.002 -6.340 -1.786 1.00 93.56 98 LEU A CA 1
ATOM 772 C C . LEU A 1 98 ? 2.409 -7.240 -2.950 1.00 93.56 98 LEU A C 1
ATOM 774 O O . LEU A 1 98 ? 1.674 -8.139 -3.366 1.00 93.56 98 LEU A O 1
ATOM 778 N N . ILE A 1 99 ? 3.618 -7.010 -3.447 1.00 89.56 99 ILE A N 1
ATOM 779 C CA . ILE A 1 99 ? 4.312 -7.896 -4.372 1.00 89.56 99 ILE A CA 1
ATOM 780 C C . ILE A 1 99 ? 5.490 -8.503 -3.605 1.00 89.56 99 ILE A C 1
ATOM 782 O O . ILE A 1 99 ? 6.435 -7.803 -3.249 1.00 89.56 99 ILE A O 1
ATOM 786 N N . GLY A 1 100 ? 5.435 -9.804 -3.317 1.00 84.69 100 GLY A N 1
ATOM 787 C CA . GLY A 1 100 ? 6.371 -10.416 -2.368 1.00 84.69 100 GLY A CA 1
ATOM 788 C C . GLY A 1 100 ? 6.235 -9.825 -0.958 1.00 84.69 100 GLY A C 1
ATOM 789 O O . GLY A 1 100 ? 5.137 -9.440 -0.545 1.00 84.69 100 GLY A O 1
ATOM 790 N N . ASP A 1 101 ? 7.341 -9.759 -0.214 1.00 80.31 101 ASP A N 1
ATOM 791 C CA . ASP A 1 101 ? 7.311 -9.410 1.216 1.00 80.31 101 ASP A CA 1
ATOM 792 C C . ASP A 1 101 ? 7.600 -7.942 1.523 1.00 80.31 101 ASP A C 1
ATOM 794 O O . ASP A 1 101 ? 7.121 -7.431 2.527 1.00 80.31 101 ASP A O 1
ATOM 798 N N . GLN A 1 102 ? 8.345 -7.249 0.660 1.00 82.44 102 GLN A N 1
ATOM 799 C CA . GLN A 1 102 ? 8.885 -5.915 0.965 1.00 82.44 102 GLN A CA 1
ATOM 800 C C . GLN A 1 102 ? 8.576 -4.861 -0.102 1.00 82.44 102 GLN A C 1
ATOM 802 O O . GLN A 1 102 ? 9.170 -3.784 -0.112 1.00 82.44 102 GLN A O 1
ATOM 807 N N . TRP A 1 103 ? 7.651 -5.145 -1.022 1.00 86.38 103 TRP A N 1
ATOM 808 C CA . TRP A 1 103 ? 7.272 -4.194 -2.061 1.00 86.38 103 TRP A CA 1
ATOM 809 C C . TRP A 1 103 ? 5.777 -3.908 -2.025 1.00 86.38 103 TRP A C 1
ATOM 811 O O . TRP A 1 103 ? 4.947 -4.741 -2.385 1.00 86.38 103 TRP A O 1
ATOM 821 N N . ILE A 1 104 ? 5.439 -2.696 -1.589 1.00 89.56 104 ILE A N 1
ATOM 822 C CA . ILE A 1 104 ? 4.071 -2.190 -1.619 1.00 89.56 104 ILE A CA 1
ATOM 823 C C . ILE A 1 104 ? 3.760 -1.604 -2.996 1.00 89.56 104 ILE A C 1
ATOM 825 O O . ILE A 1 104 ? 4.396 -0.647 -3.436 1.00 89.56 104 ILE A O 1
ATOM 829 N N . ALA A 1 105 ? 2.781 -2.195 -3.677 1.00 89.00 105 ALA A N 1
ATOM 830 C CA . ALA A 1 105 ? 2.303 -1.711 -4.965 1.00 89.00 10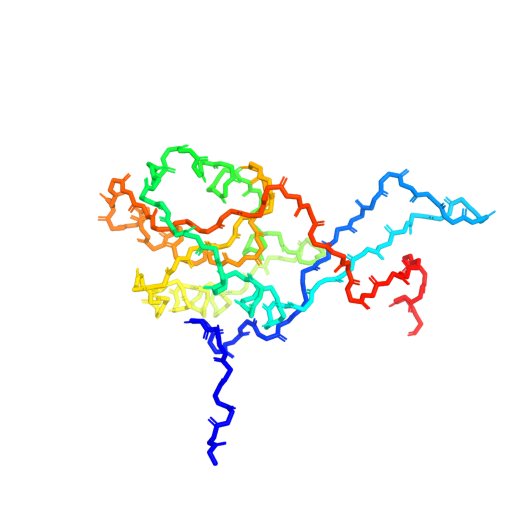5 ALA A CA 1
ATOM 831 C C . ALA A 1 105 ? 1.280 -0.584 -4.806 1.00 89.00 105 ALA A C 1
ATOM 833 O O . ALA A 1 105 ? 1.335 0.410 -5.525 1.00 89.00 105 ALA A O 1
ATOM 834 N N . ASP A 1 106 ? 0.366 -0.729 -3.846 1.00 90.25 106 ASP A N 1
ATOM 835 C CA . ASP A 1 106 ? -0.645 0.274 -3.522 1.00 90.25 106 ASP A CA 1
ATOM 836 C C . ASP A 1 106 ? -1.046 0.200 -2.043 1.00 90.25 106 ASP A C 1
ATOM 838 O O . ASP A 1 106 ? -0.982 -0.860 -1.415 1.00 90.25 106 ASP A O 1
ATOM 842 N N . GLY A 1 107 ? -1.507 1.329 -1.502 1.00 90.56 107 GLY A N 1
ATOM 843 C CA . GLY A 1 107 ? -2.089 1.393 -0.162 1.00 90.56 107 GLY A CA 1
ATOM 844 C C . GLY A 1 107 ? -1.159 1.883 0.942 1.00 90.56 107 GLY A C 1
ATOM 845 O O . GLY A 1 107 ? -1.511 1.764 2.112 1.00 90.56 107 GLY A O 1
ATOM 846 N N . SER A 1 108 ? -0.019 2.496 0.617 1.00 90.62 108 SER A N 1
ATOM 847 C CA . SER A 1 108 ? 0.865 3.098 1.630 1.00 90.62 108 SER A CA 1
ATOM 848 C C . SER A 1 108 ? 0.134 4.133 2.499 1.00 90.62 108 SER A C 1
ATOM 850 O O . SER A 1 108 ? 0.316 4.145 3.714 1.00 90.62 108 SER A O 1
ATOM 852 N N . HIS A 1 109 ? -0.772 4.933 1.919 1.00 90.38 109 HIS A N 1
ATOM 853 C CA . HIS A 1 109 ? -1.675 5.831 2.660 1.00 90.38 109 HIS A CA 1
ATOM 854 C C . HIS A 1 109 ? -2.535 5.095 3.692 1.00 90.38 109 HIS A C 1
ATOM 856 O O . HIS A 1 109 ? -2.700 5.591 4.804 1.00 90.38 109 HIS A O 1
ATOM 862 N N . ARG A 1 110 ? -3.022 3.891 3.368 1.00 94.44 110 ARG A N 1
ATOM 863 C CA . ARG A 1 110 ? -3.798 3.060 4.300 1.00 94.44 110 ARG A CA 1
ATOM 864 C C . ARG A 1 110 ? -2.925 2.529 5.436 1.00 94.44 110 ARG A C 1
ATOM 866 O O . ARG A 1 110 ? -3.364 2.576 6.579 1.00 94.44 110 ARG A O 1
ATOM 873 N N . VAL A 1 111 ? -1.684 2.119 5.155 1.00 94.50 111 VAL A N 1
ATOM 874 C CA . VAL A 1 111 ? -0.718 1.717 6.200 1.00 94.50 111 VAL A CA 1
ATOM 875 C C . VAL A 1 111 ? -0.446 2.874 7.164 1.00 94.50 111 VAL A C 1
ATOM 877 O O . VAL A 1 111 ? -0.554 2.708 8.375 1.00 94.50 111 VAL A O 1
ATOM 880 N N . MET A 1 112 ? -0.174 4.071 6.637 1.00 93.00 112 MET A N 1
ATOM 881 C CA . MET A 1 112 ? 0.060 5.266 7.458 1.00 93.00 112 MET A CA 1
ATOM 882 C C . MET A 1 112 ? -1.168 5.663 8.277 1.00 93.00 112 MET A C 1
ATOM 884 O O . MET A 1 112 ? -1.037 6.006 9.450 1.00 93.00 112 MET A O 1
ATOM 888 N N . LYS A 1 113 ? -2.366 5.588 7.687 1.00 95.00 113 LYS A N 1
ATOM 889 C CA . LYS A 1 113 ? -3.623 5.842 8.396 1.00 95.00 113 LYS A CA 1
ATOM 890 C C . LYS A 1 113 ? -3.843 4.830 9.522 1.00 95.00 113 LYS A C 1
ATOM 892 O O . LYS A 1 113 ? -4.180 5.230 10.631 1.00 95.00 113 LYS A O 1
ATOM 897 N N . ALA A 1 114 ? -3.632 3.541 9.256 1.00 97.06 114 ALA A N 1
ATOM 898 C CA . ALA A 1 114 ? -3.744 2.483 10.257 1.00 97.06 114 ALA A CA 1
ATOM 899 C C . ALA A 1 114 ? -2.756 2.693 11.414 1.00 97.06 114 ALA A C 1
ATOM 901 O O . ALA A 1 114 ? -3.156 2.599 12.573 1.00 97.06 114 ALA A O 1
ATOM 902 N N . HIS A 1 115 ? -1.514 3.078 11.105 1.00 95.69 115 HIS A N 1
ATOM 903 C CA . HIS A 1 115 ? -0.511 3.447 12.104 1.00 95.69 115 HIS A CA 1
ATOM 904 C C . HIS A 1 115 ? -0.959 4.639 12.956 1.00 95.69 115 HIS A C 1
ATOM 906 O O . HIS A 1 115 ? -0.958 4.557 14.181 1.00 95.69 115 HIS A O 1
ATOM 912 N N . ALA A 1 116 ? -1.413 5.724 12.319 1.00 95.25 116 ALA A N 1
ATOM 913 C CA . ALA A 1 116 ? -1.872 6.927 13.013 1.00 95.25 116 ALA A CA 1
ATOM 914 C C . ALA A 1 116 ? -3.092 6.677 13.920 1.00 95.25 116 ALA A C 1
ATOM 916 O O . ALA A 1 116 ? -3.272 7.378 14.913 1.00 95.25 116 ALA A O 1
ATOM 917 N N . LEU A 1 117 ? -3.923 5.684 13.589 1.00 97.50 117 LEU A N 1
ATOM 918 C CA . LEU A 1 117 ? -5.075 5.261 14.391 1.00 97.50 117 LEU A CA 1
ATOM 919 C C . LEU A 1 117 ? -4.737 4.192 15.444 1.00 97.50 117 LEU A C 1
ATOM 921 O O . LEU A 1 117 ? -5.618 3.821 16.216 1.00 97.50 117 LEU A O 1
ATOM 925 N N . GLY A 1 118 ? -3.501 3.683 15.480 1.00 97.56 118 GLY A N 1
ATOM 926 C CA . GLY A 1 118 ? -3.097 2.614 16.396 1.00 97.56 118 GLY A CA 1
ATOM 927 C C . GLY A 1 118 ? -3.779 1.272 16.114 1.00 97.56 118 GLY A C 1
ATOM 928 O O . GLY A 1 118 ? -4.047 0.514 17.046 1.00 97.56 118 GLY A O 1
ATOM 929 N N . LEU A 1 119 ? -4.109 0.981 14.850 1.00 97.88 119 LEU A N 1
ATOM 930 C CA . LEU A 1 119 ? -4.726 -0.293 14.484 1.00 97.88 119 LEU A CA 1
ATOM 931 C C . LEU A 1 119 ? -3.704 -1.437 14.559 1.00 97.88 119 LEU A C 1
ATOM 933 O O . LEU A 1 119 ? -2.580 -1.277 14.081 1.00 97.88 119 LEU A O 1
ATOM 937 N N . PRO A 1 120 ? -4.086 -2.606 15.106 1.00 97.56 120 PRO A N 1
ATOM 938 C CA . PRO A 1 120 ? -3.167 -3.731 15.249 1.00 97.56 120 PRO A CA 1
ATOM 939 C C . PRO A 1 120 ? -2.908 -4.450 13.920 1.00 97.56 120 PRO A C 1
ATOM 941 O O . PRO A 1 120 ? -1.830 -5.009 13.722 1.00 97.56 120 PRO A O 1
ATOM 944 N N . THR A 1 121 ? -3.886 -4.444 13.009 1.00 98.06 121 THR A N 1
ATOM 945 C CA . THR A 1 121 ? -3.828 -5.147 11.725 1.00 98.06 121 THR A CA 1
ATOM 946 C C . THR A 1 121 ? -4.375 -4.302 10.583 1.00 98.06 121 THR A C 1
ATOM 948 O O . THR A 1 121 ? -5.075 -3.304 10.784 1.00 98.06 121 THR A O 1
ATOM 951 N N . ILE A 1 122 ? -4.051 -4.723 9.364 1.00 97.69 122 ILE A N 1
ATOM 952 C CA . ILE A 1 122 ? -4.629 -4.212 8.124 1.00 97.69 122 ILE A CA 1
ATOM 953 C C . ILE A 1 122 ? -4.804 -5.356 7.123 1.00 97.69 122 ILE A C 1
ATOM 955 O O . ILE A 1 122 ? -4.046 -6.327 7.128 1.00 97.69 122 ILE A O 1
ATOM 959 N N . ARG A 1 123 ? -5.787 -5.229 6.227 1.00 97.56 123 ARG A N 1
ATOM 960 C CA . ARG A 1 123 ? -5.988 -6.190 5.141 1.00 97.56 123 ARG A CA 1
ATOM 961 C C . ARG A 1 123 ? -4.905 -6.074 4.082 1.00 97.56 123 ARG A C 1
ATOM 963 O O . ARG A 1 123 ? -4.622 -4.985 3.585 1.00 97.56 123 ARG A O 1
ATOM 970 N N . VAL A 1 124 ? -4.365 -7.216 3.685 1.00 96.50 124 VAL A N 1
ATOM 971 C CA . VAL A 1 124 ? -3.298 -7.340 2.692 1.00 96.50 124 VAL A CA 1
ATOM 972 C C . VAL A 1 124 ? -3.709 -8.345 1.630 1.00 96.50 124 VAL A C 1
ATOM 974 O O . VAL A 1 124 ? -4.116 -9.453 1.961 1.00 96.50 124 VAL A O 1
ATOM 977 N N . VAL A 1 125 ? -3.544 -7.985 0.361 1.00 96.25 125 VAL A N 1
ATOM 978 C CA . VAL A 1 125 ? -3.491 -8.936 -0.754 1.00 96.25 125 VAL A CA 1
ATOM 979 C C . VAL A 1 125 ? -2.039 -9.064 -1.198 1.00 96.25 125 VAL A C 1
ATOM 981 O O . VAL A 1 125 ? -1.362 -8.055 -1.412 1.00 96.25 125 VAL A O 1
ATOM 984 N N . ARG A 1 126 ? -1.549 -10.301 -1.335 1.00 94.94 126 ARG A N 1
ATOM 985 C CA . ARG A 1 126 ? -0.148 -10.585 -1.667 1.00 94.94 126 ARG A CA 1
ATOM 986 C C . ARG A 1 126 ? -0.029 -11.359 -2.971 1.00 94.94 126 ARG A C 1
ATOM 988 O O . ARG A 1 126 ? -0.532 -12.474 -3.095 1.00 94.94 126 ARG A O 1
ATOM 995 N N . PHE A 1 127 ? 0.720 -10.804 -3.915 1.00 93.94 127 PHE A N 1
ATOM 996 C CA . PHE A 1 127 ? 1.194 -11.556 -5.069 1.00 93.94 127 PHE A CA 1
ATOM 997 C C . PHE A 1 127 ? 2.380 -12.433 -4.660 1.00 93.94 127 PHE A C 1
ATOM 999 O O . PHE A 1 127 ? 3.448 -11.917 -4.326 1.00 93.94 127 PHE A O 1
ATOM 1006 N N . ALA A 1 128 ? 2.200 -13.757 -4.713 1.00 88.62 128 ALA A N 1
ATOM 1007 C CA . ALA A 1 128 ? 3.273 -14.725 -4.459 1.00 88.62 128 ALA A CA 1
ATOM 1008 C C . ALA A 1 128 ? 4.381 -14.671 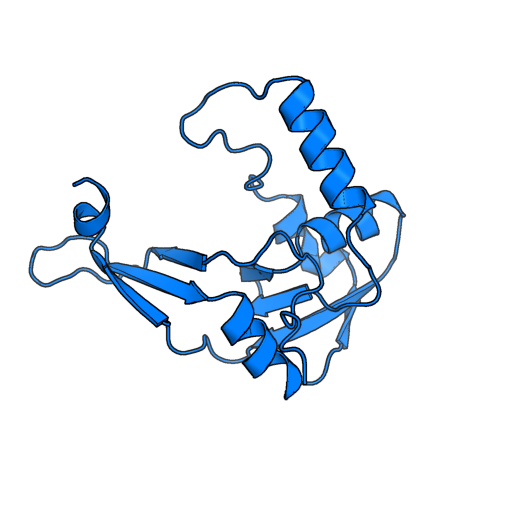-5.526 1.00 88.62 128 ALA A C 1
ATOM 1010 O O . ALA A 1 128 ? 5.542 -14.950 -5.245 1.00 88.62 128 ALA A O 1
ATOM 1011 N N . VAL A 1 129 ? 4.017 -14.296 -6.755 1.00 87.88 129 VAL A N 1
ATOM 1012 C CA . VAL A 1 129 ? 4.935 -14.098 -7.879 1.00 87.88 129 VAL A CA 1
ATOM 1013 C C . VAL A 1 129 ? 4.703 -12.705 -8.441 1.00 87.88 129 VAL A C 1
ATOM 1015 O O . VAL A 1 129 ? 3.555 -12.294 -8.610 1.00 87.88 129 VAL A O 1
ATOM 1018 N N . VAL A 1 130 ? 5.788 -11.990 -8.749 1.00 87.19 130 VAL A N 1
ATOM 1019 C CA . VAL A 1 130 ? 5.732 -10.672 -9.394 1.00 87.19 130 VAL A CA 1
ATOM 1020 C C . VAL A 1 130 ? 4.928 -10.785 -10.697 1.00 87.19 130 VAL A C 1
ATOM 1022 O O . VAL A 1 130 ? 5.323 -11.553 -11.579 1.00 87.19 130 VAL A O 1
ATOM 1025 N N . PRO A 1 131 ? 3.813 -10.047 -10.857 1.00 89.69 131 PRO A N 1
ATOM 1026 C CA . PRO A 1 131 ? 3.054 -10.069 -12.101 1.00 89.69 131 PRO A CA 1
ATOM 1027 C C . PRO A 1 131 ? 3.913 -9.634 -13.293 1.00 89.69 131 PRO A C 1
ATOM 1029 O O . PRO A 1 131 ? 4.862 -8.869 -13.143 1.00 89.69 131 PRO A O 1
ATOM 1032 N N . VAL A 1 132 ? 3.556 -10.055 -14.506 1.00 89.81 132 VAL A N 1
ATOM 1033 C CA . VAL A 1 132 ? 4.214 -9.549 -15.725 1.00 89.81 132 VAL A CA 1
ATOM 1034 C C . VAL A 1 132 ? 4.010 -8.026 -15.820 1.00 89.81 132 VAL A C 1
ATOM 1036 O O . VAL A 1 132 ? 2.863 -7.590 -15.653 1.00 89.81 132 VAL A O 1
ATOM 1039 N N . PRO A 1 133 ? 5.069 -7.224 -16.062 1.00 89.69 133 PRO A N 1
ATOM 1040 C CA . PRO A 1 133 ? 4.949 -5.775 -16.213 1.00 89.69 133 PRO A CA 1
ATOM 1041 C C . PRO A 1 133 ? 4.173 -5.391 -17.473 1.00 89.69 133 PRO A C 1
ATOM 1043 O O . PRO A 1 133 ? 4.213 -6.095 -18.479 1.00 89.69 133 PRO A O 1
ATOM 1046 N N . ASP A 1 134 ? 3.509 -4.242 -17.419 1.00 85.88 134 ASP A N 1
ATOM 1047 C CA . ASP A 1 134 ? 2.819 -3.628 -18.555 1.00 85.88 134 ASP A CA 1
ATOM 1048 C C . ASP A 1 134 ? 3.808 -2.975 -19.530 1.00 85.88 134 ASP A C 1
ATOM 1050 O O . ASP A 1 134 ? 3.607 -3.016 -20.743 1.00 85.88 134 ASP A O 1
ATOM 1054 N N . PHE A 1 135 ? 4.909 -2.419 -19.009 1.00 84.00 135 PHE A N 1
ATOM 1055 C CA . PHE A 1 135 ? 5.967 -1.828 -19.827 1.00 84.00 135 PHE A CA 1
ATOM 1056 C C . PHE A 1 135 ? 7.357 -2.239 -19.350 1.00 84.00 135 PHE A C 1
ATOM 1058 O O . PHE A 1 135 ? 7.624 -2.329 -18.151 1.00 84.00 135 PHE A O 1
ATOM 1065 N N . VAL A 1 136 ? 8.257 -2.436 -20.314 1.00 83.94 136 VAL A N 1
ATOM 1066 C CA . VAL A 1 136 ? 9.690 -2.662 -20.102 1.00 83.94 136 VAL A CA 1
ATOM 1067 C C . VAL A 1 136 ? 10.450 -1.682 -21.000 1.00 83.94 136 VAL A C 1
ATOM 1069 O O . VAL A 1 136 ? 10.249 -1.678 -22.219 1.00 83.94 136 VAL A O 1
ATOM 1072 N N . ARG A 1 137 ? 11.253 -0.804 -20.395 1.00 78.25 137 ARG A N 1
ATOM 1073 C CA . ARG A 1 137 ? 11.963 0.310 -21.058 1.00 78.25 137 ARG A CA 1
ATOM 1074 C C . ARG A 1 137 ? 13.341 0.517 -20.431 1.00 78.25 137 ARG A C 1
ATOM 1076 O O . ARG A 1 137 ? 13.529 0.121 -19.281 1.00 78.25 137 ARG A O 1
ATOM 1083 N N . SER A 1 138 ? 14.296 1.114 -21.144 1.00 69.88 138 SER A N 1
ATOM 1084 C CA . SER A 1 138 ? 15.553 1.538 -20.506 1.00 69.88 138 SER A CA 1
ATOM 1085 C C . SER A 1 138 ? 15.363 2.888 -19.809 1.00 69.88 138 SER A C 1
ATOM 1087 O O . SER A 1 138 ? 14.376 3.591 -20.034 1.00 69.88 138 SER A O 1
ATOM 1089 N N . ARG A 1 139 ? 16.278 3.259 -18.906 1.00 61.81 139 ARG A N 1
ATOM 1090 C CA . ARG A 1 139 ? 16.197 4.551 -18.203 1.00 61.81 139 ARG A CA 1
ATOM 1091 C C . ARG A 1 139 ? 16.280 5.759 -19.145 1.00 61.81 139 ARG A C 1
ATOM 1093 O O . ARG A 1 139 ? 15.685 6.790 -18.842 1.00 61.81 139 ARG A O 1
ATOM 1100 N N . GLU A 1 140 ? 16.987 5.637 -20.265 1.00 60.81 140 GLU A N 1
ATOM 1101 C CA . GLU A 1 140 ? 17.167 6.732 -21.226 1.00 60.81 140 GLU A CA 1
ATOM 1102 C C . GLU A 1 140 ? 15.904 7.041 -22.038 1.00 60.81 140 GLU A C 1
ATOM 1104 O O . GLU A 1 140 ? 15.699 8.199 -22.406 1.00 60.81 140 GLU A O 1
ATOM 1109 N N . ASP A 1 141 ? 15.006 6.064 -22.213 1.00 58.56 141 ASP A N 1
ATOM 1110 C CA . ASP A 1 141 ? 13.707 6.251 -22.881 1.00 58.56 141 ASP A CA 1
ATOM 1111 C C . ASP A 1 141 ? 12.829 7.331 -22.207 1.00 58.56 141 ASP A C 1
ATOM 1113 O O . ASP A 1 141 ? 11.863 7.797 -22.805 1.00 58.56 141 ASP A O 1
ATOM 1117 N N . PHE A 1 142 ? 13.150 7.738 -20.971 1.00 51.03 142 PHE A N 1
ATOM 1118 C CA . PHE A 1 142 ? 12.394 8.721 -20.185 1.00 51.03 142 PHE A CA 1
ATOM 1119 C C . PHE A 1 142 ? 13.020 10.124 -20.127 1.00 51.03 142 PHE A C 1
ATOM 1121 O O . PHE A 1 142 ? 12.384 11.036 -19.603 1.00 51.03 142 PHE A O 1
ATOM 1128 N N . ILE A 1 143 ? 14.256 10.315 -20.609 1.00 46.34 143 ILE A N 1
ATOM 1129 C CA . ILE A 1 143 ? 14.972 11.609 -20.528 1.00 46.34 143 ILE A CA 1
ATOM 1130 C C . ILE A 1 143 ? 14.806 12.439 -21.825 1.00 46.34 143 ILE A C 1
ATOM 1132 O O . ILE A 1 143 ? 15.356 13.533 -21.933 1.00 46.34 143 ILE A O 1
ATOM 1136 N N . ARG A 1 144 ? 14.023 11.968 -22.806 1.00 37.22 144 ARG A N 1
ATOM 1137 C CA . ARG A 1 144 ? 13.732 12.701 -24.052 1.00 37.22 144 ARG A CA 1
ATOM 1138 C C . ARG A 1 144 ? 12.340 13.309 -24.092 1.00 37.22 144 ARG A C 1
ATOM 1140 O O . ARG A 1 144 ? 11.381 12.609 -23.706 1.00 37.22 144 ARG A O 1
#

Secondary structure (DSSP, 8-state):
-----S-SSTT--SEEEEEEEEE-TTSPEEEEEEEHHHHHHHHTTS-EEEEEGGGGHHHHSS--TTTS-TTSPPPPHHHHHHHHHHHHH--TTS-EEEETTTEEEE-HHHHHHHHHTT-SEEEEEEESSPPPPSEEEEGGGG--

Foldseek 3Di:
DDPDQLDLQSPQQDKDKDWDPDDDPVRFIKIFIAGLSVLSVVLVPFDKDWDFLVLVVLLVVDCHPLNPDPPPDDDDPVSVVVLVVSLVSRDLVDAWEEEPRRRTGDDSSVSVN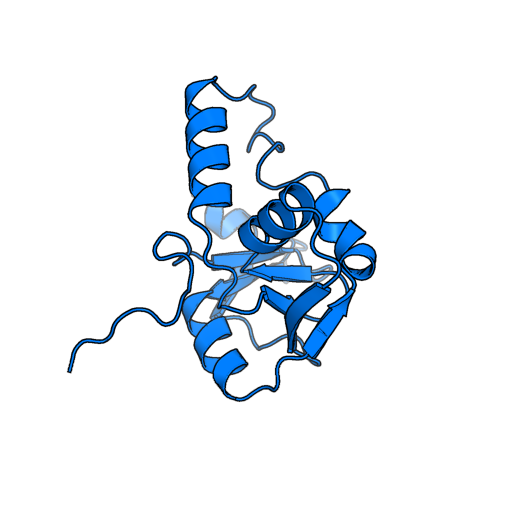CVVVVNGTGIYRYDPHDDHGPDMDGPVVPVD

pLDDT: mean 78.89, std 18.4, range [33.66, 98.06]

Radius of gyration: 16.36 Å; chains: 1; bounding box: 47×38×41 Å

Sequence (144 aa):
MSDEPLGADVANQGFIGTLTGETNAHGEPILRWWSIGRLWRLADALPYTETPLEELNFVLDNHSNLVACLDGRALLNRDVAEKARRIWEADLNYPIILIGDQWIADGSHRVMKAHALGLPTIRVVRFAVVPVPDFVRSREDFIR